Protein AF-A0A937WNS2-F1 (afdb_monomer)

Sequence (122 aa):
MKVNFRINDIKFEGEFNDTRTAKEIYANLPLNSIANTWGDEIYFDIGLKLSKENPTLDVKIGDIAYWPQGSCMCIFFGPTPVSTNKNPKPASEVTIIGKTNTDIKLLRSVKDGDEIIVEKKL

Secondary structure (DSSP, 8-state):
-EEEEEETTEEEEEEE-SSHHHHHHHHT--EEEE-EE-SSEEEEE-S------S-BS---TTEEEEETTTTEEEEE-S--TT-SSSS---SS-BEEEEE----HHHHTT--TT-EEEEEE--

Foldseek 3Di:
DKKWKDWPPDIFIKDFDDDPVLVVLQVPPWFKFFWADFPQKIKTARVDQDDDDPWDQDDFAFFWWQDNVRNMIMHGHFDGPPDPDGGHGDPGTTGGGIGGPDDSVSSVVHHGGIMMIMHHDD

Solvent-accessible surface area (backbone atoms only — not comparable to full-atom values): 6514 Å² total; per-residue (Å²): 87,52,29,36,39,36,43,82,93,47,72,46,56,37,38,33,47,90,48,70,67,26,47,57,54,59,69,59,47,65,44,74,35,51,31,37,65,46,71,31,28,43,35,27,52,67,88,50,88,61,81,90,53,81,69,36,59,86,57,48,69,28,32,24,28,38,31,60,93,69,25,20,43,35,40,30,56,28,33,21,87,78,31,91,54,79,52,30,35,61,98,55,62,24,24,78,26,29,36,34,88,62,60,50,71,62,61,69,69,64,50,68,70,38,50,32,35,40,34,74,53,128

Nearest PDB structures (foldseek):
  2ka0-assembly1_A  TM=9.103E-01  e=4.236E-11  Thermotoga maritima
  2nnz-assembly1_A  TM=8.556E-01  e=2.153E-09  Archaeoglobus fulgidus DSM 4304
  7rom-assembly1_A  TM=2.583E-01  e=7.708E-01  Saccharomyces cerevisiae
  5nif-assembly1_Q  TM=2.567E-01  e=9.670E+00  Saccharomyces cerevisiae S288C

pLDDT: mean 97.17, std 2.69, range [77.5, 98.81]

Structure (mmCIF, N/CA/C/O backbone):
data_AF-A0A937WNS2-F1
#
_entry.id   AF-A0A937WNS2-F1
#
loop_
_atom_site.group_PDB
_atom_site.id
_atom_site.type_symbol
_atom_site.label_atom_id
_atom_site.label_alt_id
_atom_site.label_comp_id
_atom_site.label_asym_id
_atom_site.label_entity_id
_atom_site.label_seq_id
_atom_site.pdbx_PDB_ins_code
_atom_site.Cartn_x
_atom_site.Cartn_y
_atom_site.Cartn_z
_atom_site.occupancy
_atom_site.B_iso_or_equiv
_atom_site.auth_seq_id
_atom_site.auth_comp_id
_atom_site.auth_asym_id
_atom_site.auth_atom_id
_atom_site.pdbx_PDB_model_num
ATOM 1 N N . MET A 1 1 ? -0.055 9.962 11.651 1.00 98.12 1 MET A N 1
ATOM 2 C CA . MET A 1 1 ? -1.483 9.652 11.915 1.00 98.12 1 MET A CA 1
ATOM 3 C C . MET A 1 1 ? -1.678 8.142 11.836 1.00 98.12 1 MET A C 1
ATOM 5 O O . MET A 1 1 ? -1.319 7.560 10.821 1.00 98.12 1 MET A O 1
ATOM 9 N N . LYS A 1 2 ? -2.155 7.485 12.898 1.00 98.38 2 LYS A N 1
ATOM 10 C CA . LYS A 1 2 ? -2.187 6.012 12.969 1.00 98.38 2 LYS A CA 1
ATOM 11 C C . LYS A 1 2 ? -3.437 5.438 12.299 1.00 98.38 2 LYS A C 1
ATOM 13 O O . LYS A 1 2 ? -4.533 5.953 12.505 1.00 98.38 2 LYS A O 1
ATOM 18 N N . VAL A 1 3 ? -3.273 4.358 11.544 1.00 98.69 3 VAL A N 1
ATOM 19 C CA . VAL A 1 3 ? -4.358 3.659 10.842 1.00 98.69 3 VAL A CA 1
ATOM 20 C C . VAL A 1 3 ? -4.284 2.155 11.082 1.00 98.69 3 VAL A C 1
ATOM 22 O O . VAL A 1 3 ? -3.195 1.611 11.274 1.00 98.69 3 VAL A O 1
ATOM 25 N N . ASN A 1 4 ? -5.434 1.490 11.042 1.00 98.44 4 ASN A N 1
ATOM 26 C CA . ASN A 1 4 ? -5.529 0.037 10.972 1.00 98.44 4 ASN A CA 1
ATOM 27 C C . ASN A 1 4 ? -5.973 -0.374 9.569 1.00 98.44 4 ASN A C 1
ATOM 29 O O . ASN A 1 4 ? -6.858 0.248 8.982 1.00 98.44 4 ASN A O 1
ATOM 33 N N . PHE A 1 5 ? -5.375 -1.445 9.069 1.00 98.44 5 PHE A N 1
ATOM 34 C CA . PHE A 1 5 ? -5.795 -2.162 7.878 1.00 98.44 5 PHE A CA 1
ATOM 35 C C . PHE A 1 5 ? -6.404 -3.491 8.305 1.00 98.44 5 PHE A C 1
ATOM 37 O O . PHE A 1 5 ? -5.837 -4.198 9.144 1.00 98.44 5 PHE A O 1
ATOM 44 N N . ARG A 1 6 ? -7.539 -3.844 7.708 1.00 97.81 6 ARG A N 1
ATOM 45 C CA . ARG A 1 6 ? -8.177 -5.149 7.858 1.00 97.81 6 ARG A CA 1
ATOM 46 C C . ARG A 1 6 ? -8.395 -5.755 6.483 1.00 97.81 6 ARG A C 1
ATOM 48 O O . ARG A 1 6 ? -9.071 -5.139 5.669 1.00 97.81 6 ARG A O 1
ATOM 55 N N . ILE A 1 7 ? -7.839 -6.940 6.254 1.00 95.38 7 ILE A N 1
ATOM 56 C CA . ILE A 1 7 ? -7.982 -7.701 5.010 1.00 95.38 7 ILE A CA 1
ATOM 57 C C . ILE A 1 7 ? -8.392 -9.118 5.387 1.00 95.38 7 ILE A C 1
ATOM 59 O O . ILE A 1 7 ? -7.577 -9.854 5.939 1.00 95.38 7 ILE A O 1
ATOM 63 N N . ASN A 1 8 ? -9.647 -9.503 5.160 1.00 87.81 8 ASN A N 1
ATOM 64 C CA . ASN A 1 8 ? -10.202 -10.745 5.720 1.00 87.81 8 ASN A CA 1
ATOM 65 C C . ASN A 1 8 ? -9.919 -10.858 7.245 1.00 87.81 8 ASN A C 1
ATOM 67 O O . ASN A 1 8 ? -10.338 -9.991 8.022 1.00 87.81 8 ASN A O 1
ATOM 71 N N . ASP A 1 9 ? -9.174 -11.893 7.660 1.00 87.81 9 ASP A N 1
ATOM 72 C CA . ASP A 1 9 ? -8.734 -12.155 9.042 1.00 87.81 9 ASP A CA 1
ATOM 73 C C . ASP A 1 9 ? -7.415 -11.454 9.418 1.00 87.81 9 ASP A C 1
ATOM 75 O O . ASP A 1 9 ? -7.004 -11.447 10.582 1.00 87.81 9 ASP A O 1
ATOM 79 N N . ILE A 1 10 ? -6.738 -10.848 8.444 1.00 92.94 10 ILE A N 1
ATOM 80 C CA . ILE A 1 10 ? -5.480 -10.136 8.635 1.00 92.94 10 ILE A CA 1
ATOM 81 C C . ILE A 1 10 ? -5.777 -8.743 9.180 1.00 92.94 10 ILE A C 1
ATOM 83 O O . ILE A 1 10 ? -6.602 -8.002 8.643 1.00 92.94 10 ILE A O 1
ATOM 87 N N . LYS A 1 11 ? -5.052 -8.357 10.231 1.00 96.12 11 LYS A N 1
ATOM 88 C CA . LYS A 1 11 ? -5.051 -6.994 10.761 1.00 96.12 11 LYS A CA 1
ATOM 89 C C . LYS A 1 11 ? -3.628 -6.511 10.922 1.00 96.12 11 LYS A C 1
ATOM 91 O O . LYS A 1 11 ? -2.794 -7.229 11.472 1.00 96.12 11 LYS A O 1
ATOM 96 N N . PHE A 1 12 ? -3.369 -5.292 10.478 1.00 97.56 12 PHE A N 1
ATOM 97 C CA . PHE A 1 12 ? -2.075 -4.669 10.685 1.00 97.56 12 PHE A CA 1
ATOM 98 C C . PHE A 1 12 ? -2.162 -3.150 10.754 1.00 97.56 12 PHE A C 1
ATOM 100 O O . PHE A 1 12 ? -3.177 -2.547 10.415 1.00 97.56 12 PHE A O 1
ATOM 107 N N . GLU A 1 13 ? -1.089 -2.527 11.228 1.00 98.12 13 GLU A N 1
ATOM 108 C CA . GLU A 1 13 ? -1.056 -1.095 11.505 1.00 98.12 13 GLU A CA 1
ATOM 109 C C . GLU A 1 13 ? -0.204 -0.351 10.486 1.00 98.12 13 GLU A C 1
ATOM 111 O O . GLU A 1 13 ? 0.832 -0.841 10.030 1.00 98.12 13 GLU A O 1
ATOM 116 N N . GLY A 1 14 ? -0.608 0.874 10.180 1.00 98.44 14 GLY A N 1
ATOM 117 C CA . GLY A 1 14 ? 0.200 1.828 9.440 1.00 98.44 14 GLY A CA 1
ATOM 118 C C . GLY A 1 14 ? 0.245 3.180 10.136 1.00 98.44 14 GLY A C 1
ATOM 119 O O . GLY A 1 14 ? -0.550 3.499 11.024 1.00 98.44 14 GLY A O 1
ATOM 120 N N . GLU A 1 15 ? 1.184 4.003 9.699 1.00 98.69 15 GLU A N 1
ATOM 121 C CA . GLU A 1 15 ? 1.298 5.390 10.108 1.00 98.69 15 GLU A CA 1
ATOM 122 C C . GLU A 1 15 ? 1.405 6.275 8.872 1.00 98.69 15 GLU A C 1
ATOM 124 O O . GLU A 1 15 ? 2.373 6.198 8.117 1.00 98.69 15 GLU A O 1
ATOM 129 N 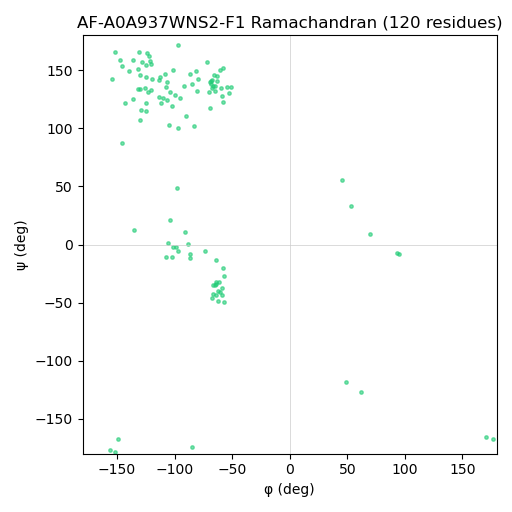N . PHE A 1 16 ? 0.404 7.129 8.678 1.00 98.69 16 PHE A N 1
ATOM 130 C CA . PHE A 1 16 ? 0.412 8.161 7.652 1.00 98.69 16 PHE A CA 1
ATOM 131 C C . PHE A 1 16 ? 1.238 9.371 8.100 1.00 98.69 16 PHE A C 1
ATOM 133 O O . PHE A 1 16 ? 1.204 9.754 9.273 1.00 98.69 16 PHE A O 1
ATOM 140 N N . ASN A 1 17 ? 1.970 9.973 7.170 1.00 98.38 17 ASN A N 1
ATOM 141 C CA . ASN A 1 17 ? 2.801 11.155 7.381 1.00 98.38 17 ASN A CA 1
ATOM 142 C C . ASN A 1 17 ? 1.986 12.460 7.267 1.00 98.38 17 ASN A C 1
ATOM 144 O O . ASN A 1 17 ? 0.767 12.435 7.125 1.00 98.38 17 ASN A O 1
ATOM 148 N N . ASP A 1 18 ? 2.659 13.610 7.331 1.00 97.56 18 ASP A N 1
ATOM 149 C CA . ASP A 1 18 ? 2.013 14.929 7.347 1.00 97.56 18 ASP A CA 1
ATOM 150 C C . ASP A 1 18 ? 1.803 15.574 5.968 1.00 97.56 18 ASP A C 1
ATOM 152 O O . ASP A 1 18 ? 1.436 16.756 5.906 1.00 97.56 18 ASP A O 1
ATOM 156 N N . THR A 1 19 ? 2.013 14.826 4.877 1.00 97.75 19 THR A N 1
ATOM 157 C CA . THR A 1 19 ? 1.715 15.306 3.518 1.00 97.75 19 THR A CA 1
ATOM 158 C C . THR A 1 19 ? 0.242 15.691 3.394 1.00 97.75 19 THR A C 1
ATOM 160 O O . THR A 1 19 ? -0.628 15.158 4.094 1.00 97.75 19 THR A O 1
ATOM 163 N N . ARG A 1 20 ? -0.061 16.636 2.501 1.00 98.25 20 ARG A N 1
ATOM 164 C CA . ARG A 1 20 ? -1.447 17.036 2.230 1.00 98.25 20 ARG A CA 1
ATOM 165 C C . ARG A 1 20 ? -2.267 15.835 1.756 1.00 98.25 20 ARG A C 1
ATOM 167 O O . ARG A 1 20 ? -3.364 15.617 2.258 1.00 98.25 20 ARG A O 1
ATOM 174 N N . THR A 1 21 ? -1.693 15.025 0.874 1.00 98.38 21 THR A N 1
ATOM 175 C CA . THR A 1 21 ? -2.284 13.795 0.338 1.00 98.38 21 THR A CA 1
ATOM 176 C C . THR A 1 21 ? -2.637 12.823 1.463 1.00 98.38 21 THR A C 1
ATOM 178 O O . THR A 1 21 ? -3.776 12.372 1.554 1.00 98.38 21 THR A O 1
ATOM 181 N N . ALA A 1 22 ? -1.705 12.554 2.384 1.00 98.56 22 ALA A N 1
ATOM 182 C CA . ALA A 1 22 ? -1.960 11.685 3.531 1.00 98.56 22 ALA A CA 1
ATOM 183 C C . ALA A 1 22 ? -3.080 12.214 4.440 1.00 98.56 22 ALA A C 1
ATOM 185 O O . ALA A 1 22 ? -3.922 11.440 4.895 1.00 98.56 22 ALA A O 1
ATOM 186 N N . LYS A 1 23 ? -3.118 13.529 4.692 1.00 98.56 23 LYS A N 1
ATOM 187 C CA . LYS A 1 23 ? -4.158 14.178 5.509 1.00 98.56 23 LYS A CA 1
ATOM 188 C C . LYS A 1 23 ? -5.537 14.114 4.858 1.00 98.56 23 LYS A C 1
ATOM 190 O O . LYS A 1 23 ? -6.509 13.816 5.547 1.00 98.56 23 LYS A O 1
ATOM 195 N N . GLU A 1 24 ? -5.623 14.355 3.552 1.00 98.44 24 GLU A N 1
ATOM 196 C CA . GLU A 1 24 ? -6.876 14.266 2.794 1.00 98.44 24 GLU A CA 1
ATOM 197 C C . GLU A 1 24 ? -7.421 12.830 2.785 1.00 98.44 24 GLU A C 1
ATOM 199 O O . GLU A 1 24 ? -8.605 12.622 3.058 1.00 98.44 24 GLU A O 1
ATOM 204 N N . ILE A 1 25 ? -6.559 11.828 2.583 1.00 98.56 25 ILE A N 1
ATOM 205 C CA . ILE A 1 25 ? -6.948 10.414 2.697 1.00 98.56 25 ILE A CA 1
ATOM 206 C C . ILE A 1 25 ? -7.401 10.100 4.129 1.00 98.56 25 ILE A C 1
ATOM 208 O O . ILE A 1 25 ? -8.479 9.542 4.324 1.00 98.56 25 ILE A O 1
ATOM 212 N N . TYR A 1 26 ? -6.623 10.497 5.142 1.00 98.62 26 TYR A N 1
ATOM 213 C CA . TYR A 1 26 ? -6.941 10.235 6.550 1.00 98.62 26 TYR A CA 1
ATOM 214 C C . TYR A 1 26 ? -8.290 10.834 6.973 1.00 98.62 26 TYR A C 1
ATOM 216 O O . TYR A 1 26 ? -9.031 10.227 7.749 1.00 98.62 26 TYR A O 1
ATOM 224 N N . ALA A 1 27 ? -8.632 12.019 6.461 1.00 98.25 27 ALA A N 1
ATOM 225 C CA . ALA A 1 27 ? -9.903 12.681 6.738 1.00 98.25 27 ALA A CA 1
ATOM 226 C C . ALA A 1 27 ? -11.113 11.885 6.218 1.00 98.25 27 ALA A C 1
ATOM 228 O O . ALA A 1 27 ? -12.151 11.895 6.880 1.00 98.25 27 ALA A O 1
ATOM 229 N N . ASN A 1 28 ? -10.952 11.160 5.106 1.00 98.44 28 ASN A N 1
ATOM 230 C CA . ASN A 1 28 ? -11.991 10.349 4.463 1.00 98.44 28 ASN A CA 1
ATOM 231 C C . ASN A 1 28 ? -12.079 8.906 4.993 1.00 98.44 28 ASN A C 1
ATOM 233 O O . ASN A 1 28 ? -12.919 8.144 4.529 1.00 98.44 28 ASN A O 1
ATOM 237 N N . LEU A 1 29 ? -11.246 8.514 5.965 1.00 98.12 29 LEU A N 1
ATOM 238 C CA . LEU A 1 29 ? -11.365 7.199 6.601 1.00 98.12 29 LEU A CA 1
ATOM 239 C C . LEU A 1 29 ? -12.663 7.094 7.437 1.00 98.12 29 LEU A C 1
ATOM 241 O O . LEU A 1 29 ? -12.986 8.047 8.162 1.00 98.12 29 LEU A O 1
ATOM 245 N N . PRO A 1 30 ? -13.340 5.925 7.439 1.00 98.19 30 PRO A N 1
ATOM 246 C CA . PRO A 1 30 ? -12.873 4.656 6.875 1.00 98.19 30 PRO A CA 1
ATOM 247 C C . PRO A 1 30 ? -13.072 4.523 5.358 1.00 98.19 30 PRO A C 1
ATOM 249 O O . PRO A 1 30 ? -14.037 5.033 4.800 1.00 98.19 30 PRO A O 1
ATOM 252 N N . LEU A 1 31 ? -12.173 3.778 4.714 1.00 98.12 31 LEU A N 1
ATOM 253 C CA . LEU A 1 31 ? -12.257 3.396 3.301 1.00 98.12 31 LEU A CA 1
ATOM 254 C C . LEU A 1 31 ? -12.450 1.882 3.192 1.00 98.12 31 LEU A C 1
ATOM 256 O O . LEU A 1 31 ? -11.833 1.139 3.953 1.00 98.12 31 LEU A O 1
ATOM 260 N N . ASN A 1 32 ? -13.277 1.440 2.244 1.00 97.50 32 ASN A N 1
ATOM 261 C CA . ASN A 1 32 ? -13.487 0.031 1.906 1.00 97.50 32 ASN A CA 1
ATOM 262 C C . ASN A 1 32 ? -13.243 -0.161 0.404 1.00 97.50 32 ASN A C 1
ATOM 264 O O . ASN A 1 32 ? -13.700 0.657 -0.394 1.00 97.50 32 ASN A O 1
ATOM 268 N N . SER A 1 33 ? -12.507 -1.204 0.034 1.00 98.12 33 SER A N 1
ATOM 269 C CA . SER A 1 33 ? -12.155 -1.507 -1.349 1.00 98.12 33 SER A CA 1
ATOM 270 C C . SER A 1 33 ? -11.834 -2.991 -1.534 1.00 98.12 33 SER A C 1
ATOM 272 O O . SER A 1 33 ? -1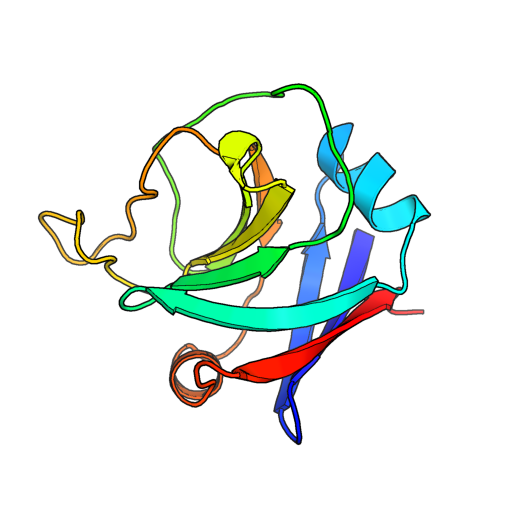1.912 -3.787 -0.598 1.00 98.12 33 SER A O 1
ATOM 274 N N . ILE A 1 34 ? -11.445 -3.350 -2.753 1.00 98.25 34 ILE A N 1
ATOM 275 C CA . ILE A 1 34 ? -10.977 -4.683 -3.123 1.00 98.25 34 ILE A CA 1
A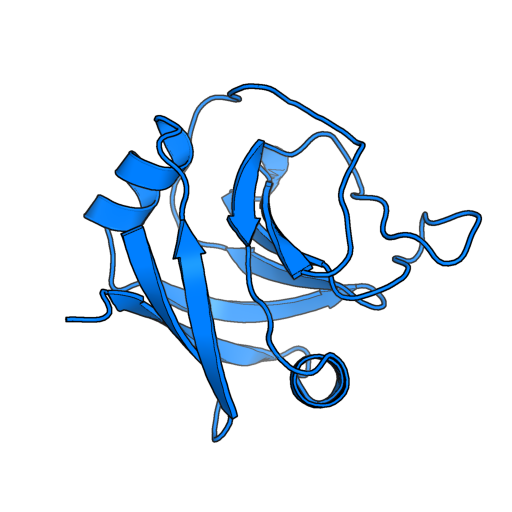TOM 276 C C . ILE A 1 34 ? -9.481 -4.615 -3.421 1.00 98.25 34 ILE A C 1
ATOM 278 O O . ILE A 1 34 ? -9.032 -3.804 -4.237 1.00 98.25 34 ILE A O 1
ATOM 282 N N . ALA A 1 35 ? -8.712 -5.466 -2.749 1.00 98.25 35 ALA A N 1
ATOM 283 C CA . ALA A 1 35 ? -7.280 -5.584 -2.943 1.00 98.25 35 ALA A CA 1
ATOM 284 C C . ALA A 1 35 ? -6.952 -6.192 -4.312 1.00 98.25 35 ALA A C 1
ATOM 286 O O . ALA A 1 35 ? -7.571 -7.155 -4.766 1.00 98.25 35 ALA A O 1
ATOM 287 N N . ASN A 1 36 ? -5.922 -5.638 -4.937 1.00 98.50 36 ASN A N 1
ATOM 288 C CA . ASN A 1 36 ? -5.208 -6.211 -6.066 1.00 98.50 36 ASN A CA 1
ATOM 289 C C . ASN A 1 36 ? -3.742 -6.391 -5.658 1.00 98.50 36 ASN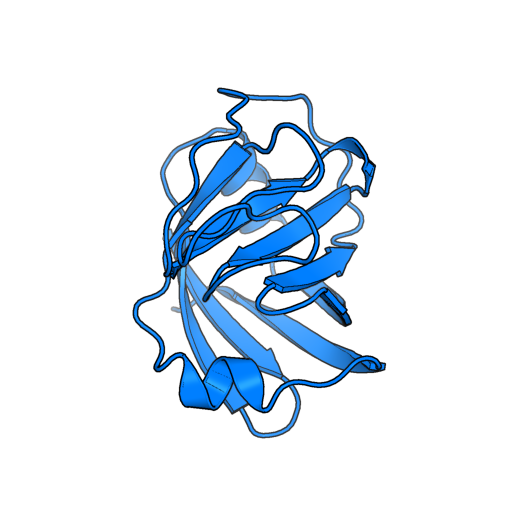 A C 1
ATOM 291 O O . ASN A 1 36 ? -3.237 -5.674 -4.789 1.00 98.50 36 ASN A O 1
ATOM 295 N N . THR A 1 37 ? -3.050 -7.315 -6.305 1.00 98.06 37 THR A N 1
ATOM 296 C CA . THR A 1 37 ? -1.649 -7.642 -6.067 1.00 98.06 37 THR A CA 1
ATOM 297 C C . THR A 1 37 ? -0.847 -7.523 -7.357 1.00 98.06 37 THR A C 1
ATOM 299 O O . THR A 1 37 ? -1.328 -7.802 -8.456 1.00 98.06 37 THR A O 1
ATOM 302 N N . TRP A 1 38 ? 0.400 -7.071 -7.242 1.00 97.88 38 TRP A N 1
ATOM 303 C CA . TRP A 1 38 ? 1.303 -6.943 -8.385 1.00 97.88 38 TRP A CA 1
ATOM 304 C C . TRP A 1 38 ? 2.742 -7.242 -7.971 1.00 97.88 38 TRP A C 1
ATOM 306 O O . TRP A 1 38 ? 3.510 -6.363 -7.583 1.00 97.88 38 TRP A O 1
ATOM 316 N N . GLY A 1 39 ? 3.110 -8.525 -8.022 1.00 97.69 39 GLY A N 1
ATOM 317 C CA . GLY A 1 39 ? 4.314 -8.995 -7.336 1.00 97.69 39 GLY A CA 1
ATOM 318 C C . GLY A 1 39 ? 4.161 -8.774 -5.831 1.00 97.69 39 GLY A C 1
ATOM 319 O O . GLY A 1 39 ? 3.156 -9.178 -5.256 1.00 97.69 39 GLY A O 1
ATOM 320 N N . ASP A 1 40 ? 5.126 -8.100 -5.208 1.00 98.19 40 ASP A N 1
ATOM 321 C CA . ASP A 1 40 ? 5.099 -7.786 -3.775 1.00 98.19 40 ASP A CA 1
ATOM 322 C C . ASP A 1 40 ? 4.599 -6.361 -3.480 1.00 98.19 40 ASP A C 1
ATOM 324 O O . ASP A 1 40 ? 5.206 -5.587 -2.728 1.00 98.19 40 ASP A O 1
ATOM 328 N N . GLU A 1 41 ? 3.472 -6.034 -4.102 1.00 98.62 41 GLU A N 1
ATOM 329 C CA . GLU A 1 41 ? 2.686 -4.822 -3.898 1.00 98.62 41 GLU A CA 1
ATOM 330 C C . GLU A 1 41 ? 1.218 -5.215 -3.726 1.00 98.62 41 GLU A C 1
ATOM 332 O O . GLU A 1 41 ? 0.698 -6.009 -4.509 1.00 98.62 41 GLU A O 1
ATOM 337 N N . ILE A 1 42 ? 0.551 -4.639 -2.724 1.00 98.50 42 ILE A N 1
ATOM 338 C CA . ILE A 1 42 ? -0.912 -4.626 -2.616 1.00 98.50 42 ILE A CA 1
ATOM 339 C C . ILE A 1 42 ? -1.364 -3.227 -2.999 1.00 98.50 42 ILE A C 1
ATOM 341 O O . ILE A 1 42 ? -0.843 -2.254 -2.452 1.00 98.50 42 ILE A O 1
ATOM 345 N N . TYR A 1 43 ? -2.353 -3.114 -3.876 1.00 98.62 43 TYR A N 1
ATOM 346 C CA . TYR A 1 43 ? -2.957 -1.835 -4.217 1.00 98.62 43 TYR A CA 1
ATOM 347 C C . TYR A 1 43 ? -4.474 -1.936 -4.360 1.00 98.62 43 TYR A C 1
ATOM 349 O O . TYR A 1 43 ? -5.023 -2.974 -4.728 1.00 98.62 43 TYR A O 1
ATOM 357 N N . PHE A 1 44 ? -5.173 -0.850 -4.054 1.00 98.62 44 PHE A N 1
ATOM 358 C CA . PHE A 1 44 ? -6.632 -0.798 -4.102 1.00 98.62 44 PHE A CA 1
ATOM 359 C C . PHE A 1 44 ? -7.108 0.636 -4.322 1.00 98.62 44 PHE A C 1
ATOM 361 O O . PHE A 1 44 ? -6.510 1.579 -3.799 1.00 98.62 44 PHE A O 1
ATOM 368 N N . ASP A 1 45 ? -8.175 0.795 -5.105 1.00 98.31 45 ASP A N 1
ATOM 369 C CA . ASP A 1 45 ? -8.796 2.095 -5.374 1.00 98.31 45 ASP A CA 1
ATOM 370 C C . ASP A 1 45 ? -9.390 2.657 -4.076 1.00 98.31 45 ASP A C 1
ATOM 372 O O . ASP A 1 45 ? -10.079 1.948 -3.341 1.00 98.31 45 ASP A O 1
ATOM 376 N N . ILE A 1 46 ? -9.112 3.924 -3.781 1.00 98.19 46 ILE A N 1
ATOM 377 C CA . ILE A 1 46 ? -9.645 4.619 -2.604 1.00 98.19 46 ILE A CA 1
ATOM 378 C C . ILE A 1 46 ? -10.749 5.626 -2.944 1.00 98.19 46 ILE A C 1
ATOM 380 O O . ILE A 1 46 ? -11.243 6.312 -2.053 1.00 98.19 46 ILE A O 1
ATOM 384 N N . GLY A 1 47 ? -11.133 5.754 -4.216 1.00 96.50 47 GLY A N 1
ATOM 385 C CA . GLY A 1 47 ? -12.189 6.654 -4.682 1.00 96.50 47 GLY A CA 1
ATOM 386 C C . GLY A 1 47 ? -11.831 8.142 -4.604 1.00 96.50 47 GLY A C 1
ATOM 387 O O . GLY A 1 47 ? -12.694 8.997 -4.805 1.00 96.50 47 GLY A O 1
ATOM 388 N N . LEU A 1 48 ? -10.568 8.473 -4.317 1.00 96.81 48 LEU A N 1
ATOM 389 C CA . LEU A 1 48 ? -10.086 9.843 -4.150 1.00 96.81 48 LEU A CA 1
ATOM 390 C C . LEU A 1 48 ? -9.131 10.221 -5.283 1.00 96.81 48 LEU A C 1
ATOM 392 O O . LEU A 1 48 ? -8.077 9.608 -5.459 1.00 96.81 48 LEU A O 1
ATOM 396 N N . LYS A 1 49 ? -9.478 11.283 -6.015 1.00 97.12 49 LYS A N 1
ATOM 397 C CA . LYS A 1 49 ? -8.622 11.899 -7.038 1.00 97.12 49 LYS A CA 1
ATOM 398 C C . LYS A 1 49 ? -7.885 13.090 -6.441 1.00 97.12 49 LYS A C 1
ATOM 400 O O . LYS A 1 49 ? -8.459 14.170 -6.319 1.00 97.12 49 LYS A O 1
ATOM 405 N N . LEU A 1 50 ? -6.624 12.888 -6.079 1.00 96.50 50 LEU A N 1
ATOM 406 C CA . LEU A 1 50 ? -5.790 13.885 -5.414 1.00 96.50 50 LEU A CA 1
ATOM 407 C C . LEU A 1 50 ? -4.661 14.332 -6.350 1.00 96.50 50 LEU A C 1
ATOM 409 O O . LEU A 1 50 ? -4.132 13.545 -7.138 1.00 96.50 50 LEU A O 1
ATOM 413 N N . SER A 1 51 ? -4.283 15.610 -6.298 1.00 91.31 51 SER A N 1
ATOM 414 C CA . SER A 1 51 ? -3.141 16.102 -7.079 1.00 91.31 51 SER A CA 1
ATOM 415 C C . SER A 1 51 ? -1.835 15.474 -6.588 1.00 91.31 51 SER A C 1
ATOM 417 O O . SER A 1 51 ? -1.650 15.301 -5.386 1.00 91.31 51 SER A O 1
ATOM 419 N N . LYS A 1 52 ? -0.892 15.235 -7.509 1.00 88.94 52 LYS A N 1
ATOM 420 C CA . LYS A 1 52 ? 0.476 14.808 -7.176 1.00 88.94 52 LYS A CA 1
ATOM 421 C C . LYS A 1 52 ? 1.116 15.726 -6.129 1.00 88.94 52 LYS A C 1
ATOM 423 O O . LYS A 1 52 ? 1.082 16.949 -6.263 1.00 88.94 52 LYS A O 1
ATOM 428 N N . GLU A 1 53 ? 1.772 15.123 -5.147 1.00 96.75 53 GLU A N 1
ATOM 429 C CA . GLU A 1 53 ? 2.583 15.803 -4.136 1.00 96.75 53 GLU A CA 1
ATOM 430 C C . GLU A 1 53 ? 3.884 15.020 -3.948 1.00 96.75 53 GLU A C 1
ATOM 432 O O . GLU A 1 53 ? 3.837 13.821 -3.696 1.00 96.75 53 GLU A O 1
ATOM 437 N N . ASN A 1 54 ? 5.043 15.669 -4.087 1.00 96.69 54 ASN A N 1
ATOM 438 C CA . ASN A 1 54 ? 6.360 15.021 -3.968 1.00 96.69 54 ASN A CA 1
ATOM 439 C C . ASN A 1 54 ? 6.459 13.679 -4.736 1.00 96.69 54 ASN A C 1
ATOM 441 O O . ASN A 1 54 ? 6.743 12.647 -4.121 1.00 96.69 54 ASN A O 1
ATOM 445 N N . PRO A 1 55 ? 6.170 13.668 -6.054 1.00 97.00 55 PRO A N 1
ATOM 446 C CA . PRO A 1 55 ? 6.174 12.441 -6.840 1.00 97.00 55 PRO A CA 1
ATOM 447 C C . PRO A 1 55 ? 7.556 11.779 -6.815 1.00 97.00 55 PRO A C 1
ATOM 449 O O . PRO A 1 55 ? 8.574 12.447 -6.992 1.00 97.00 55 PRO A O 1
ATOM 452 N N . THR A 1 56 ? 7.589 10.465 -6.611 1.00 98.12 56 THR A N 1
ATOM 453 C CA . THR A 1 56 ? 8.833 9.691 -6.562 1.00 98.12 56 THR A CA 1
ATOM 454 C C . THR A 1 56 ? 8.658 8.289 -7.141 1.00 98.12 56 THR A C 1
ATOM 456 O O . THR A 1 56 ? 7.564 7.724 -7.132 1.00 98.12 56 THR A O 1
ATOM 459 N N . LEU A 1 57 ? 9.759 7.728 -7.646 1.00 97.75 57 LEU A N 1
ATOM 460 C CA . LEU A 1 57 ? 9.904 6.304 -7.972 1.00 97.75 57 LEU A CA 1
ATOM 461 C C . LEU A 1 57 ? 10.709 5.544 -6.904 1.00 97.75 57 LEU A C 1
ATOM 463 O O . LEU A 1 57 ? 10.776 4.318 -6.956 1.00 97.75 57 LEU A O 1
ATOM 467 N N . ASP A 1 58 ? 11.350 6.263 -5.979 1.00 97.56 58 ASP A N 1
ATOM 468 C CA . ASP A 1 58 ? 12.118 5.690 -4.876 1.00 97.56 58 ASP A CA 1
ATOM 469 C C . ASP A 1 58 ? 11.164 5.337 -3.735 1.00 97.56 58 ASP A C 1
ATOM 471 O O . ASP A 1 58 ? 10.692 6.219 -3.015 1.00 97.56 58 ASP A O 1
ATOM 475 N N . VAL A 1 59 ? 10.851 4.049 -3.625 1.00 98.31 59 VAL A N 1
ATOM 476 C CA . VAL A 1 59 ? 10.017 3.463 -2.572 1.00 98.31 59 VAL A CA 1
ATOM 477 C C . VAL A 1 59 ? 10.793 2.344 -1.884 1.00 98.31 59 VAL A C 1
ATOM 479 O O . VAL A 1 59 ? 11.689 1.723 -2.463 1.00 98.31 59 VAL A O 1
ATOM 482 N N . LYS A 1 60 ? 10.448 2.067 -0.632 1.00 98.12 60 LYS A N 1
ATOM 483 C CA . LYS A 1 60 ? 11.086 1.066 0.222 1.00 98.12 60 LYS A CA 1
ATOM 484 C C . LYS A 1 60 ? 10.070 0.036 0.696 1.00 98.12 60 LYS A C 1
ATOM 486 O O . LYS A 1 60 ? 8.862 0.246 0.665 1.00 98.12 60 LYS A O 1
ATOM 491 N N . ILE A 1 61 ? 10.582 -1.104 1.153 1.00 98.38 61 ILE A N 1
ATOM 492 C CA . ILE A 1 61 ? 9.764 -2.107 1.839 1.00 98.38 61 ILE A CA 1
ATOM 493 C C . ILE A 1 61 ? 9.131 -1.451 3.072 1.00 98.38 61 ILE A C 1
ATOM 495 O O . ILE A 1 61 ? 9.835 -0.862 3.890 1.00 98.38 61 ILE A O 1
ATOM 499 N N . GLY A 1 62 ? 7.814 -1.585 3.192 1.00 98.31 62 GLY A N 1
ATOM 500 C CA . GLY A 1 62 ? 6.997 -0.981 4.235 1.00 98.31 62 GLY A CA 1
ATOM 501 C C . GLY A 1 62 ? 6.370 0.356 3.842 1.00 98.31 62 GLY A C 1
ATOM 502 O O . GLY A 1 62 ? 5.525 0.839 4.592 1.00 98.31 62 GLY A O 1
ATOM 503 N N . ASP A 1 63 ? 6.724 0.956 2.702 1.00 98.75 63 ASP A N 1
ATOM 504 C CA . ASP A 1 63 ? 6.117 2.222 2.290 1.00 98.75 63 ASP A CA 1
ATOM 505 C C . ASP A 1 63 ? 4.644 2.040 1.912 1.00 98.75 63 ASP A C 1
ATOM 507 O O . ASP A 1 63 ? 4.258 1.099 1.212 1.00 98.75 63 ASP A O 1
ATOM 511 N N . ILE A 1 64 ? 3.832 2.997 2.363 1.00 98.81 64 ILE A N 1
ATOM 512 C CA . ILE A 1 64 ? 2.448 3.184 1.938 1.00 98.81 64 ILE A CA 1
ATOM 513 C C . ILE A 1 64 ? 2.426 4.421 1.045 1.00 98.81 64 ILE A C 1
ATOM 515 O O . ILE A 1 64 ? 2.847 5.505 1.465 1.00 98.81 64 ILE A O 1
ATOM 519 N N . ALA A 1 65 ? 1.925 4.280 -0.176 1.00 98.75 65 ALA A N 1
ATOM 520 C CA . ALA A 1 65 ? 1.914 5.350 -1.162 1.00 98.75 65 ALA A CA 1
ATOM 521 C C . ALA A 1 65 ? 0.525 5.565 -1.768 1.00 98.75 65 ALA A C 1
ATOM 523 O O . ALA A 1 65 ? -0.309 4.668 -1.781 1.00 98.75 65 ALA A O 1
ATOM 524 N N . TYR A 1 66 ? 0.288 6.764 -2.287 1.00 98.75 66 TYR A N 1
ATOM 525 C CA . TYR A 1 66 ? -0.830 7.066 -3.167 1.00 98.75 66 TYR A CA 1
ATOM 526 C C . TYR A 1 66 ? -0.344 7.060 -4.616 1.00 98.75 66 TYR A C 1
ATOM 528 O O . TYR A 1 66 ? 0.633 7.740 -4.945 1.00 98.75 66 TYR A O 1
ATOM 536 N N . TRP A 1 67 ? -1.031 6.311 -5.475 1.00 98.19 67 TRP A N 1
ATOM 537 C CA . TRP A 1 67 ? -0.788 6.244 -6.909 1.00 98.19 67 TRP A CA 1
ATOM 538 C C . TRP A 1 67 ? -1.876 7.020 -7.674 1.00 98.19 67 TRP A C 1
ATOM 540 O O . TRP A 1 67 ? -2.996 6.524 -7.839 1.00 98.19 67 TRP A O 1
ATOM 550 N N . PRO A 1 68 ? -1.574 8.239 -8.164 1.00 95.94 68 PRO A N 1
ATOM 551 C CA . PRO A 1 68 ? -2.586 9.145 -8.713 1.00 95.94 68 PRO A CA 1
ATOM 552 C C . PRO A 1 68 ? -3.291 8.633 -9.969 1.00 95.94 68 PRO A C 1
ATOM 554 O O . PRO A 1 68 ? -4.467 8.916 -10.175 1.00 95.94 68 PRO A O 1
ATOM 557 N N . GLN A 1 69 ? -2.588 7.887 -10.825 1.00 94.12 69 GLN A N 1
ATOM 558 C CA . GLN A 1 69 ? -3.124 7.408 -12.100 1.00 94.12 69 GLN A CA 1
ATOM 559 C C . GLN A 1 69 ? -4.253 6.391 -11.894 1.00 94.12 69 GLN A C 1
ATOM 561 O O . GLN A 1 69 ? -5.203 6.386 -12.673 1.00 94.12 69 GLN A O 1
ATOM 566 N N . GLY A 1 70 ? -4.159 5.569 -10.844 1.00 94.56 70 GLY A N 1
ATOM 567 C CA . GLY A 1 70 ? -5.186 4.595 -10.471 1.00 94.56 70 GLY A CA 1
ATOM 568 C C . GLY A 1 70 ? -6.146 5.074 -9.382 1.00 94.56 70 GLY A C 1
ATOM 569 O O . GLY A 1 70 ? -7.097 4.369 -9.085 1.00 94.56 70 GLY A O 1
ATOM 570 N N . SER A 1 71 ? -5.919 6.251 -8.781 1.00 97.56 71 SER A N 1
ATOM 571 C CA . SER A 1 71 ? -6.576 6.649 -7.520 1.00 97.56 71 SER A CA 1
ATOM 572 C C . SER A 1 71 ? -6.399 5.600 -6.412 1.00 97.56 71 SER A C 1
ATOM 574 O O . SER A 1 71 ? -7.277 5.424 -5.572 1.00 97.56 71 SER A O 1
ATOM 576 N N . CYS A 1 72 ? -5.258 4.904 -6.406 1.00 98.50 72 CYS A N 1
ATOM 577 C CA . CYS A 1 72 ? -5.020 3.765 -5.524 1.00 98.50 72 CYS A CA 1
ATOM 578 C C . CYS A 1 72 ? -4.156 4.134 -4.321 1.00 98.50 72 CYS A C 1
ATOM 580 O O . CYS A 1 72 ? -3.258 4.972 -4.413 1.00 98.50 72 CYS A O 1
ATOM 582 N N . MET A 1 73 ? -4.370 3.435 -3.212 1.00 98.69 73 MET A N 1
ATOM 583 C CA . MET A 1 73 ? -3.361 3.280 -2.171 1.00 98.69 73 MET A CA 1
ATOM 584 C C . MET A 1 73 ? -2.551 2.015 -2.453 1.00 98.69 73 MET A C 1
ATOM 586 O O . MET A 1 73 ? -3.133 0.988 -2.785 1.00 98.69 73 MET A O 1
ATOM 590 N N . CYS A 1 74 ? -1.233 2.099 -2.308 1.00 98.69 74 CYS A N 1
ATOM 591 C CA . CYS A 1 74 ? -0.276 1.021 -2.537 1.00 98.69 74 CYS A CA 1
ATOM 592 C C . CYS A 1 74 ? 0.498 0.726 -1.248 1.00 98.69 74 CYS A C 1
ATOM 594 O O . CYS A 1 74 ? 0.860 1.650 -0.517 1.00 98.69 74 CYS A O 1
ATOM 596 N N . ILE A 1 75 ? 0.793 -0.545 -0.992 1.00 98.62 75 ILE A N 1
ATOM 597 C CA . ILE A 1 75 ? 1.646 -1.017 0.102 1.00 98.62 75 ILE A CA 1
ATOM 598 C C . ILE A 1 75 ? 2.748 -1.871 -0.519 1.00 98.62 75 ILE A C 1
ATOM 600 O O . ILE A 1 75 ? 2.472 -2.942 -1.061 1.00 98.62 75 ILE A O 1
ATOM 604 N N . PHE A 1 76 ? 3.993 -1.411 -0.420 1.00 98.69 76 PHE A N 1
ATOM 605 C CA . PHE A 1 76 ? 5.152 -2.094 -0.994 1.00 98.69 76 PHE A CA 1
ATOM 606 C C . PHE A 1 76 ? 5.833 -2.975 0.050 1.00 98.69 76 PHE A C 1
ATOM 608 O O . PHE A 1 76 ? 6.228 -2.495 1.110 1.00 98.69 76 PHE A O 1
ATOM 615 N N . PHE A 1 77 ? 6.032 -4.261 -0.240 1.00 98.19 77 PHE A N 1
ATOM 616 C CA . PHE A 1 77 ? 6.677 -5.204 0.689 1.00 98.19 77 PHE A CA 1
ATOM 617 C C . PHE A 1 77 ? 7.721 -6.116 0.029 1.00 98.19 77 PHE A C 1
ATOM 619 O O . PHE A 1 77 ? 8.211 -7.068 0.645 1.00 98.19 77 PHE A O 1
ATOM 626 N N . GLY A 1 78 ? 8.114 -5.799 -1.204 1.00 98.19 78 GLY A N 1
ATOM 627 C CA . GLY A 1 78 ? 9.165 -6.488 -1.946 1.00 98.19 78 GLY A CA 1
ATOM 628 C C . GLY A 1 78 ? 9.225 -6.034 -3.409 1.00 98.19 78 GLY A C 1
ATOM 629 O O . GLY A 1 78 ? 8.643 -5.008 -3.750 1.00 98.19 78 GLY A O 1
ATOM 630 N N . PRO A 1 79 ? 9.926 -6.766 -4.288 1.00 98.19 79 PRO A N 1
ATOM 631 C CA . PRO A 1 79 ? 9.989 -6.446 -5.710 1.00 98.19 79 PRO A CA 1
ATOM 632 C C . PRO A 1 79 ? 8.623 -6.527 -6.411 1.00 98.19 79 PRO A C 1
ATOM 634 O O . PRO A 1 79 ? 7.841 -7.452 -6.203 1.00 98.19 79 PRO A O 1
ATOM 637 N N . THR A 1 80 ? 8.380 -5.587 -7.320 1.00 98.31 80 THR A N 1
ATOM 638 C CA . THR A 1 80 ? 7.247 -5.609 -8.255 1.00 98.31 80 THR A CA 1
ATOM 639 C C . THR A 1 80 ? 7.706 -6.181 -9.607 1.00 98.31 80 THR A C 1
ATOM 641 O O . THR A 1 80 ? 8.910 -6.334 -9.837 1.00 98.31 80 THR A O 1
ATOM 644 N N . PRO A 1 81 ? 6.804 -6.461 -10.562 1.00 98.00 81 PRO A N 1
ATOM 645 C CA . PRO A 1 81 ? 7.172 -6.944 -11.896 1.00 98.00 81 PRO A CA 1
ATOM 646 C C . PRO A 1 81 ? 8.112 -6.033 -12.698 1.00 98.00 81 PRO A C 1
ATOM 648 O O . PRO A 1 81 ? 8.766 -6.510 -13.623 1.00 98.00 81 PRO A O 1
ATOM 651 N N . VAL A 1 82 ? 8.211 -4.742 -12.361 1.00 97.62 82 VAL A N 1
ATOM 652 C CA . VAL A 1 82 ? 9.154 -3.802 -13.003 1.00 97.62 82 VAL A CA 1
ATOM 653 C C . VAL A 1 82 ? 10.439 -3.584 -12.201 1.00 97.62 82 VAL A C 1
ATOM 655 O O . VAL A 1 82 ? 11.327 -2.849 -12.650 1.00 97.62 82 VAL A O 1
ATOM 658 N N . SER A 1 83 ? 10.563 -4.194 -11.020 1.00 97.06 83 SER A N 1
ATOM 659 C CA . SER A 1 83 ? 11.793 -4.163 -10.232 1.00 97.06 83 SER A CA 1
ATOM 660 C C . SER A 1 83 ? 12.930 -4.881 -10.963 1.00 97.06 83 SER A C 1
ATOM 662 O O . SER A 1 83 ? 12.774 -5.977 -11.489 1.00 97.06 83 SER A O 1
ATOM 664 N N . THR A 1 84 ? 14.119 -4.277 -10.951 1.00 94.94 84 THR A N 1
ATOM 665 C CA . THR A 1 84 ? 15.348 -4.864 -11.525 1.00 94.94 84 THR A CA 1
ATOM 666 C C . THR A 1 84 ? 16.272 -5.465 -10.463 1.00 94.94 84 THR A C 1
ATOM 668 O O . THR A 1 84 ? 17.341 -5.983 -10.778 1.00 94.94 84 THR A O 1
ATOM 671 N N . ASN A 1 85 ? 15.896 -5.360 -9.190 1.00 93.69 85 ASN A N 1
ATOM 672 C CA . ASN A 1 85 ? 16.601 -5.916 -8.041 1.00 93.69 85 ASN A CA 1
ATOM 673 C C . ASN A 1 85 ? 15.577 -6.269 -6.943 1.00 93.69 85 ASN A C 1
ATOM 675 O O . ASN A 1 85 ? 14.377 -6.305 -7.199 1.00 93.69 85 ASN A O 1
ATOM 679 N N . LYS A 1 86 ? 16.039 -6.555 -5.721 1.00 92.56 86 LYS A N 1
ATOM 680 C CA . LYS A 1 86 ? 15.165 -6.950 -4.601 1.00 92.56 86 LYS A CA 1
ATOM 681 C C . LYS A 1 86 ? 14.347 -5.799 -3.996 1.00 92.56 86 LYS A C 1
ATOM 683 O O . LYS A 1 86 ? 13.539 -6.058 -3.109 1.00 92.56 86 LYS A O 1
ATOM 688 N N . ASN A 1 87 ? 14.559 -4.557 -4.430 1.00 94.69 87 ASN A N 1
ATOM 689 C CA . ASN A 1 87 ? 13.817 -3.404 -3.933 1.00 94.69 87 ASN A CA 1
ATOM 690 C C . ASN A 1 87 ? 12.511 -3.216 -4.726 1.00 94.69 87 ASN A C 1
ATOM 692 O O . ASN A 1 87 ? 12.480 -3.492 -5.933 1.00 94.69 87 ASN A O 1
ATOM 696 N N . PRO A 1 88 ? 11.438 -2.731 -4.077 1.00 97.94 88 PRO A N 1
ATOM 697 C CA . PRO A 1 88 ? 10.208 -2.354 -4.765 1.00 97.94 88 PRO A CA 1
ATOM 698 C C . PRO A 1 88 ? 10.454 -1.242 -5.788 1.00 97.94 88 PRO A C 1
ATOM 700 O O . PRO A 1 88 ? 11.335 -0.398 -5.617 1.00 97.94 88 PRO A O 1
ATOM 703 N N . LYS A 1 89 ? 9.651 -1.239 -6.853 1.00 98.19 89 LYS A N 1
ATOM 704 C CA . LYS A 1 89 ? 9.610 -0.158 -7.838 1.00 98.19 89 LYS A CA 1
ATOM 705 C C . LYS A 1 89 ? 8.166 0.045 -8.304 1.00 98.19 89 LYS A C 1
ATOM 707 O O . LYS A 1 89 ? 7.578 -0.902 -8.820 1.00 98.19 89 LYS A O 1
ATOM 712 N N . PRO A 1 90 ? 7.576 1.238 -8.161 1.00 97.88 90 PRO A N 1
ATOM 713 C CA . PRO A 1 90 ? 6.209 1.455 -8.606 1.00 97.88 90 PRO A CA 1
ATOM 714 C C . PRO A 1 90 ? 6.151 1.495 -10.141 1.00 97.88 90 PRO A C 1
ATOM 716 O O . PRO A 1 90 ? 7.145 1.802 -10.810 1.00 97.88 90 PRO A O 1
ATOM 719 N N . ALA A 1 91 ? 4.976 1.222 -10.712 1.00 97.12 91 ALA A N 1
ATOM 720 C CA . ALA A 1 91 ? 4.761 1.306 -12.160 1.00 97.12 91 ALA A CA 1
ATOM 721 C C . ALA A 1 91 ? 4.979 2.732 -12.710 1.00 97.12 91 ALA A C 1
ATOM 723 O O . ALA A 1 91 ? 5.448 2.912 -13.834 1.00 97.12 91 ALA A O 1
ATOM 724 N N . SER A 1 92 ? 4.666 3.753 -11.907 1.00 97.31 92 SER A N 1
ATOM 725 C CA . SER A 1 92 ? 4.952 5.164 -12.179 1.00 97.31 92 SER A CA 1
ATOM 726 C C . SER A 1 92 ? 5.118 5.941 -10.873 1.00 97.31 92 SER A C 1
ATOM 728 O O . SER A 1 92 ? 5.000 5.371 -9.797 1.00 97.31 92 SER A O 1
ATOM 730 N N . GLU A 1 93 ? 5.346 7.253 -10.954 1.00 97.94 93 GLU A N 1
ATOM 731 C CA . GLU A 1 93 ? 5.493 8.102 -9.768 1.00 97.94 93 GLU A CA 1
ATOM 732 C C . GLU A 1 93 ? 4.309 7.991 -8.798 1.00 97.94 93 GLU A C 1
ATOM 734 O O . GLU A 1 93 ? 3.148 8.067 -9.214 1.00 97.94 93 GLU A O 1
ATOM 739 N N . VAL A 1 94 ? 4.632 7.889 -7.510 1.00 98.56 94 VAL A N 1
ATOM 740 C CA . VAL A 1 94 ? 3.690 7.854 -6.387 1.00 98.56 94 VAL A CA 1
ATOM 741 C C . VAL A 1 94 ? 4.014 8.955 -5.378 1.00 98.56 94 VAL A C 1
ATOM 743 O O . VAL A 1 94 ? 5.111 9.513 -5.382 1.00 98.56 94 VAL A O 1
ATOM 746 N N . THR A 1 95 ? 3.072 9.246 -4.487 1.00 98.56 95 THR A N 1
ATOM 747 C CA . THR A 1 95 ? 3.297 10.068 -3.292 1.00 98.56 95 THR A CA 1
ATOM 748 C C . THR A 1 95 ? 3.418 9.144 -2.088 1.00 98.56 95 THR A C 1
ATOM 750 O O . THR A 1 95 ? 2.464 8.440 -1.775 1.00 98.56 95 THR A O 1
ATOM 753 N N . ILE A 1 96 ? 4.550 9.143 -1.380 1.00 98.69 96 ILE A N 1
ATOM 754 C CA . ILE A 1 96 ? 4.661 8.393 -0.119 1.00 98.69 96 ILE A CA 1
ATOM 755 C C . ILE A 1 96 ? 3.779 9.081 0.926 1.00 98.69 96 ILE A C 1
ATOM 757 O O . ILE A 1 96 ? 4.020 10.232 1.296 1.00 98.69 96 ILE A O 1
ATOM 761 N N . ILE A 1 97 ? 2.765 8.370 1.415 1.00 98.75 97 ILE A N 1
ATOM 762 C CA . ILE A 1 97 ? 1.793 8.881 2.390 1.00 98.75 97 ILE A CA 1
ATOM 763 C C . ILE A 1 97 ? 1.986 8.282 3.776 1.00 98.75 97 ILE A C 1
ATOM 765 O O . ILE A 1 97 ? 1.389 8.771 4.728 1.00 98.75 97 ILE A O 1
ATOM 769 N N . GLY A 1 98 ? 2.807 7.244 3.925 1.00 98.62 98 GLY A N 1
ATOM 770 C CA . GLY A 1 98 ? 3.005 6.592 5.208 1.00 98.62 98 GLY A CA 1
ATOM 771 C C . GLY A 1 98 ? 3.915 5.379 5.141 1.00 98.62 98 GLY A C 1
ATOM 772 O O . GLY A 1 98 ? 4.595 5.142 4.147 1.00 98.62 98 GLY A O 1
ATOM 773 N N . LYS A 1 99 ? 3.907 4.611 6.227 1.00 98.75 99 LYS A N 1
ATOM 774 C CA . LYS A 1 99 ? 4.666 3.370 6.363 1.00 98.75 99 LYS A CA 1
ATOM 775 C C . LYS A 1 99 ? 3.941 2.353 7.236 1.00 98.75 99 LYS A C 1
ATOM 777 O O . LYS A 1 99 ? 3.133 2.716 8.090 1.00 98.75 99 LYS A O 1
ATOM 782 N N . THR A 1 100 ? 4.293 1.089 7.075 1.00 98.56 100 THR A N 1
ATOM 783 C CA . THR A 1 100 ? 3.932 -0.009 7.966 1.00 98.56 100 THR A CA 1
ATOM 784 C C . THR A 1 100 ? 5.177 -0.821 8.328 1.00 98.56 100 THR A C 1
ATOM 786 O O . THR A 1 100 ? 6.080 -0.981 7.514 1.00 98.56 100 THR A O 1
ATOM 789 N N . ASN A 1 101 ? 5.220 -1.344 9.556 1.00 97.31 101 ASN A N 1
ATOM 790 C CA . ASN A 1 101 ? 6.258 -2.281 10.015 1.00 97.31 101 ASN A CA 1
ATOM 791 C C . ASN A 1 101 ? 5.733 -3.728 10.068 1.00 97.31 101 ASN A C 1
ATOM 793 O O . ASN A 1 101 ? 6.245 -4.555 10.820 1.00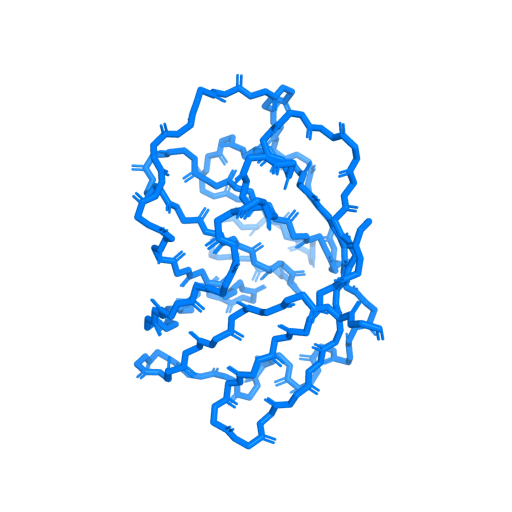 97.31 101 ASN A O 1
ATOM 797 N N . THR A 1 102 ? 4.658 -4.009 9.333 1.00 96.56 102 THR A N 1
ATOM 798 C CA . THR A 1 102 ? 4.008 -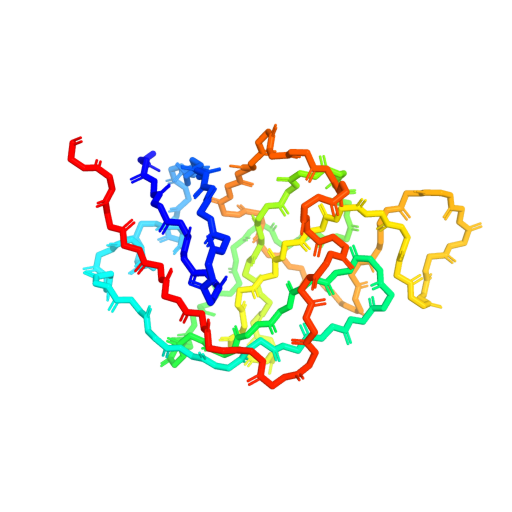5.322 9.299 1.00 96.56 102 THR A CA 1
ATOM 799 C C . THR A 1 102 ? 4.940 -6.381 8.733 1.00 96.56 102 THR A C 1
ATOM 801 O O . THR A 1 102 ? 5.716 -6.110 7.818 1.00 96.56 102 THR A O 1
ATOM 804 N N . ASP A 1 103 ? 4.843 -7.605 9.254 1.00 96.00 103 ASP A N 1
ATOM 805 C CA . ASP A 1 103 ? 5.568 -8.739 8.690 1.00 96.00 103 ASP A CA 1
ATOM 806 C C . ASP A 1 103 ? 5.175 -8.932 7.217 1.00 96.00 103 ASP A C 1
ATOM 808 O O . ASP A 1 103 ? 4.009 -9.148 6.881 1.00 96.00 103 ASP A O 1
ATOM 812 N N . ILE A 1 104 ? 6.166 -8.891 6.328 1.00 95.56 104 ILE A N 1
ATOM 813 C CA . ILE A 1 104 ? 5.979 -9.090 4.889 1.00 95.56 104 ILE A CA 1
ATOM 814 C C . ILE A 1 104 ? 5.328 -10.439 4.565 1.00 95.56 104 ILE A C 1
ATOM 816 O O . ILE A 1 104 ? 4.663 -10.560 3.540 1.00 95.56 104 ILE A O 1
ATOM 820 N N . LYS A 1 105 ? 5.494 -11.464 5.415 1.00 95.81 1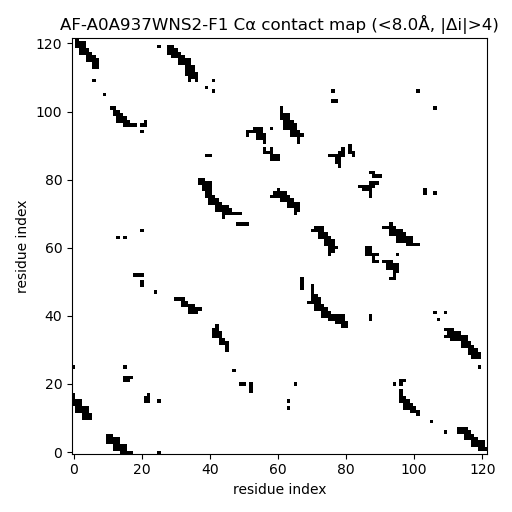05 LYS A N 1
ATOM 821 C CA . LYS A 1 105 ? 4.833 -12.765 5.239 1.00 95.81 105 LYS A CA 1
ATOM 822 C C . LYS A 1 105 ? 3.320 -12.646 5.365 1.00 95.81 105 LYS A C 1
ATOM 824 O O . LYS A 1 105 ? 2.604 -13.339 4.652 1.00 95.81 105 LYS A O 1
ATOM 829 N N . LEU A 1 106 ? 2.854 -11.761 6.245 1.00 95.94 106 LEU A N 1
ATOM 830 C CA . LEU A 1 106 ? 1.437 -11.474 6.415 1.00 95.94 106 LEU A CA 1
ATOM 831 C C . LEU A 1 106 ? 0.888 -10.769 5.171 1.00 95.94 106 LEU A C 1
ATOM 833 O O . LEU A 1 106 ? -0.121 -11.194 4.620 1.00 95.94 106 LEU A O 1
ATOM 837 N N . LEU A 1 107 ? 1.606 -9.763 4.667 1.00 96.75 107 LEU A N 1
ATOM 838 C CA . LEU A 1 107 ? 1.228 -9.052 3.440 1.00 96.75 107 LEU A CA 1
ATOM 839 C C . LEU A 1 107 ? 1.207 -9.982 2.214 1.00 96.75 107 LEU A C 1
ATOM 841 O O . LEU A 1 107 ? 0.257 -9.950 1.444 1.00 96.75 107 LEU A O 1
ATOM 845 N N . ARG A 1 108 ? 2.170 -10.905 2.084 1.00 96.56 108 ARG A N 1
ATOM 846 C CA . ARG A 1 108 ? 2.193 -11.922 1.009 1.00 96.56 108 ARG A CA 1
ATOM 847 C C . ARG A 1 108 ? 1.034 -12.920 1.046 1.00 96.56 108 ARG A C 1
ATOM 849 O O . ARG A 1 108 ? 0.881 -13.686 0.100 1.00 96.56 108 ARG A O 1
ATOM 856 N N . SER A 1 109 ? 0.280 -12.982 2.141 1.00 96.25 109 SER A N 1
ATOM 857 C CA . SER A 1 109 ? -0.876 -13.877 2.241 1.00 96.25 109 SER A CA 1
ATOM 858 C C . SER A 1 109 ? -2.169 -13.262 1.694 1.00 96.25 109 SER A C 1
ATOM 860 O O . SER A 1 109 ? -3.129 -14.000 1.476 1.00 96.25 109 SER A O 1
ATOM 862 N N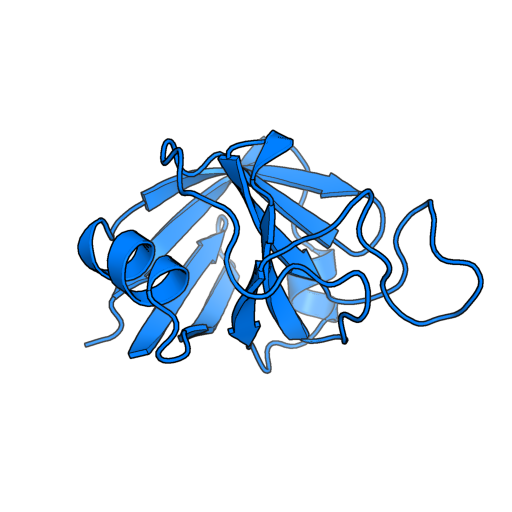 . VAL A 1 110 ? -2.167 -11.948 1.428 1.00 97.00 110 VAL A N 1
ATOM 863 C CA . VAL A 1 110 ? -3.251 -11.224 0.750 1.00 97.00 110 VAL A CA 1
ATOM 864 C C . VAL A 1 110 ? -3.325 -11.648 -0.712 1.00 97.00 110 VAL A C 1
ATOM 866 O O . VAL A 1 110 ? -2.297 -11.843 -1.364 1.00 97.00 110 VAL A O 1
ATOM 869 N N . LYS A 1 111 ? -4.544 -11.781 -1.228 1.00 96.81 111 LYS A N 1
ATOM 870 C CA . LYS A 1 111 ? -4.828 -12.193 -2.602 1.00 96.81 111 LYS A CA 1
ATOM 871 C C . LYS A 1 111 ? -5.646 -11.138 -3.336 1.00 96.81 111 LYS A C 1
ATOM 873 O O . LYS A 1 111 ? -6.370 -10.352 -2.727 1.00 96.81 111 LYS A O 1
ATOM 878 N N . ASP A 1 112 ? -5.564 -11.183 -4.662 1.00 97.31 112 ASP A N 1
ATOM 879 C CA . ASP A 1 112 ? -6.494 -10.467 -5.535 1.00 97.31 112 ASP A CA 1
ATOM 880 C C . ASP A 1 112 ? -7.936 -10.813 -5.162 1.00 97.31 112 ASP A C 1
ATOM 882 O O . ASP A 1 112 ? -8.292 -11.990 -5.051 1.00 97.31 112 ASP A O 1
ATOM 886 N N . GLY A 1 113 ? -8.765 -9.786 -5.001 1.00 98.00 113 GLY A N 1
ATOM 887 C CA . GLY A 1 113 ? -10.174 -9.943 -4.655 1.00 98.00 113 GLY A CA 1
ATOM 888 C C . GLY A 1 113 ? -10.478 -9.888 -3.158 1.00 98.00 113 GLY A C 1
ATOM 889 O O . GLY A 1 113 ? -11.656 -9.848 -2.807 1.00 98.00 113 GLY A O 1
ATOM 890 N N . ASP A 1 114 ? -9.470 -9.851 -2.281 1.00 98.12 114 ASP A N 1
ATOM 891 C CA . ASP A 1 114 ? -9.705 -9.730 -0.841 1.00 98.12 114 ASP A CA 1
ATOM 892 C C . ASP A 1 114 ? -10.304 -8.359 -0.486 1.00 98.12 114 ASP A C 1
ATOM 894 O O . ASP A 1 114 ? -9.841 -7.316 -0.955 1.00 98.12 114 ASP A O 1
ATOM 898 N N . GLU A 1 115 ? -11.316 -8.341 0.385 1.00 98.06 115 GLU A N 1
ATOM 899 C CA . GLU A 1 115 ? -11.869 -7.089 0.908 1.00 98.06 115 GLU A CA 1
ATOM 900 C C . GLU A 1 115 ? -10.871 -6.425 1.855 1.00 98.06 115 GLU A C 1
ATOM 902 O O . GLU A 1 115 ? -10.371 -7.059 2.789 1.00 98.06 115 GLU A O 1
ATOM 907 N N . ILE A 1 116 ? -10.627 -5.131 1.649 1.00 98.19 116 ILE A N 1
ATOM 908 C CA . ILE A 1 116 ? -9.736 -4.327 2.479 1.00 98.19 116 ILE A CA 1
ATOM 909 C C . ILE A 1 116 ? -10.453 -3.115 3.053 1.00 98.19 116 ILE A C 1
ATOM 911 O O . ILE A 1 116 ? -11.088 -2.338 2.343 1.00 98.19 116 ILE A O 1
ATOM 915 N N . ILE A 1 117 ? -10.293 -2.921 4.360 1.00 98.38 117 ILE A N 1
ATOM 916 C CA . ILE A 1 117 ? -10.782 -1.748 5.077 1.00 98.38 117 ILE A CA 1
ATOM 917 C C . ILE A 1 117 ? -9.613 -1.032 5.736 1.00 98.38 117 ILE A C 1
ATOM 919 O O . ILE A 1 117 ? -8.793 -1.654 6.413 1.00 98.38 117 ILE A O 1
ATOM 923 N N . VAL A 1 118 ? -9.568 0.286 5.561 1.00 98.56 118 VAL A N 1
ATOM 924 C CA . VAL A 1 118 ? -8.620 1.177 6.232 1.00 98.56 118 VAL A CA 1
ATOM 925 C C . VAL A 1 118 ? -9.397 2.086 7.166 1.00 98.56 118 VAL A C 1
ATOM 927 O O . VAL A 1 118 ? -10.336 2.757 6.745 1.00 98.56 118 VAL A O 1
ATOM 930 N N . GLU A 1 119 ? -9.006 2.136 8.432 1.00 98.31 119 GLU A N 1
ATOM 931 C CA . GLU A 1 119 ? -9.695 2.910 9.465 1.00 98.31 119 GLU A CA 1
ATOM 932 C C . GLU A 1 119 ? -8.710 3.672 10.354 1.00 98.31 119 GLU A C 1
ATOM 934 O O . GLU A 1 119 ? -7.524 3.348 10.441 1.00 98.31 119 GLU A O 1
ATOM 939 N N . LYS A 1 120 ? -9.197 4.721 11.023 1.00 98.31 120 LYS A N 1
ATOM 940 C CA . LYS A 1 120 ? -8.397 5.476 11.996 1.00 98.31 120 LYS A CA 1
ATOM 941 C C . LYS A 1 120 ? -8.120 4.583 13.202 1.00 98.31 120 LYS A C 1
ATOM 943 O O . LYS A 1 120 ? -9.038 3.960 13.729 1.00 98.31 120 LYS A O 1
ATOM 948 N N . LYS A 1 121 ? -6.876 4.567 13.676 1.00 94.00 121 LYS A N 1
ATOM 949 C CA . LYS A 1 121 ? -6.539 3.930 14.950 1.00 94.00 121 LYS A CA 1
ATOM 950 C C . LYS A 1 121 ? -6.680 4.967 16.067 1.00 94.00 121 LYS A C 1
ATOM 952 O O . LYS A 1 121 ? -5.902 5.923 16.107 1.00 94.00 121 LYS A O 1
ATOM 957 N N . LEU A 1 122 ? -7.696 4.779 16.912 1.00 77.50 122 LEU A N 1
ATOM 958 C CA . LEU A 1 122 ? -7.958 5.582 18.113 1.00 77.50 122 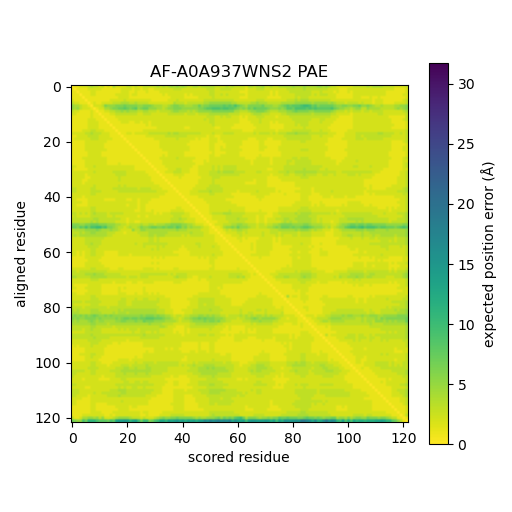LEU A CA 1
ATOM 959 C C . LEU A 1 122 ? -6.950 5.279 19.230 1.00 77.50 122 LEU A C 1
ATOM 961 O O . LEU A 1 122 ? -6.470 4.122 19.302 1.00 77.50 122 LEU A O 1
#

Mean predicted aligned error: 2.25 Å

Radius of gyration: 12.86 Å; Cα contacts (8 Å, |Δi|>4): 293; chains: 1; bounding box: 30×31×31 Å